Protein AF-A0A7C6BK87-F1 (afdb_monomer)

Structure (mmCIF, N/CA/C/O backbone):
data_AF-A0A7C6BK87-F1
#
_entry.id   AF-A0A7C6BK87-F1
#
loop_
_atom_site.group_PDB
_atom_site.id
_atom_site.type_symbol
_atom_site.label_atom_id
_atom_site.label_alt_id
_atom_site.label_comp_id
_atom_site.label_asym_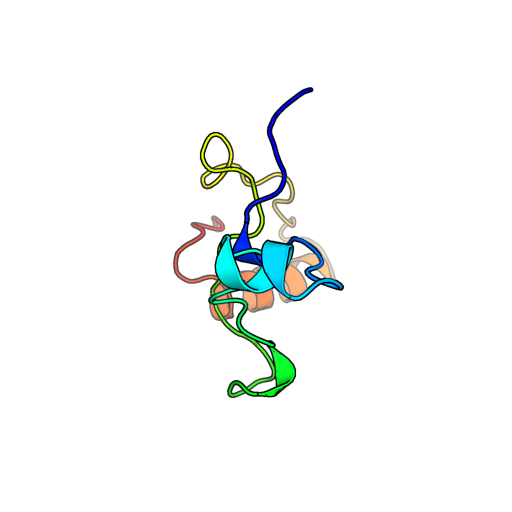id
_atom_site.label_entity_id
_atom_site.label_seq_id
_atom_site.pdbx_PDB_ins_code
_atom_site.Cartn_x
_atom_site.Cartn_y
_atom_site.Cartn_z
_atom_site.occupancy
_atom_site.B_iso_or_equiv
_atom_site.auth_seq_id
_atom_site.auth_comp_id
_atom_site.auth_asym_id
_atom_site.auth_atom_id
_atom_site.pdbx_PDB_model_num
ATOM 1 N N . GLY A 1 1 ? -9.981 15.553 -9.248 1.00 65.44 1 GLY A N 1
ATOM 2 C CA . GLY A 1 1 ? -9.464 14.666 -8.190 1.00 65.44 1 GLY A CA 1
ATOM 3 C C . GLY A 1 1 ? -10.212 14.987 -6.922 1.00 65.44 1 GLY A C 1
ATOM 4 O O . GLY A 1 1 ? -10.150 16.126 -6.492 1.00 65.44 1 GLY A O 1
ATOM 5 N N . SER A 1 2 ? -10.997 14.044 -6.413 1.00 82.38 2 SER A N 1
ATOM 6 C CA . SER A 1 2 ? -11.953 14.278 -5.315 1.00 82.38 2 SER A CA 1
ATOM 7 C C . SER A 1 2 ? -12.384 12.983 -4.618 1.00 82.38 2 SER A C 1
ATOM 9 O O . SER A 1 2 ? -13.272 13.008 -3.771 1.00 82.38 2 SER A O 1
ATOM 11 N N . LEU A 1 3 ? -11.791 11.840 -4.987 1.00 92.81 3 LEU A N 1
ATOM 12 C CA . LEU A 1 3 ? -12.180 10.561 -4.409 1.00 92.81 3 LEU A CA 1
ATOM 13 C C . LEU A 1 3 ? -11.670 10.470 -2.968 1.00 92.81 3 LEU A C 1
ATOM 15 O O . LEU A 1 3 ? -10.510 10.803 -2.710 1.00 92.81 3 LEU A O 1
ATOM 19 N N . PRO A 1 4 ? -12.516 10.027 -2.029 1.00 91.44 4 PRO A N 1
ATOM 20 C CA . PRO A 1 4 ? -12.143 9.971 -0.6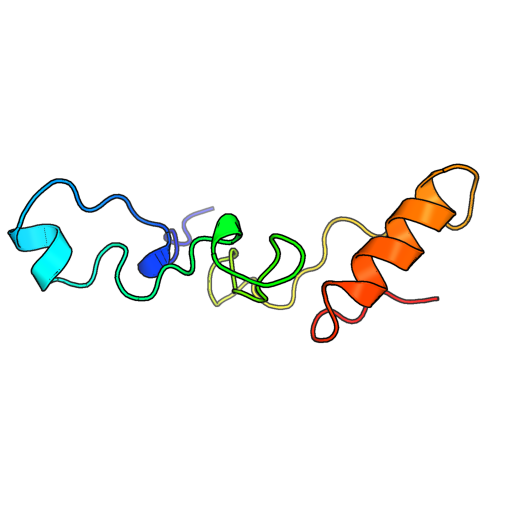31 1.00 91.44 4 PRO A CA 1
ATOM 21 C C . PRO A 1 4 ? -11.139 8.844 -0.367 1.00 91.44 4 PRO A C 1
ATOM 23 O O . PRO A 1 4 ? -11.182 7.782 -0.988 1.00 91.44 4 PRO A O 1
ATOM 26 N N . VAL A 1 5 ? -10.280 9.045 0.633 1.00 92.56 5 VAL A N 1
ATOM 27 C CA . VAL A 1 5 ? -9.409 7.984 1.159 1.00 92.56 5 VAL A CA 1
ATOM 28 C C . VAL A 1 5 ? -10.282 6.844 1.716 1.00 92.56 5 VAL A C 1
ATOM 30 O O . VAL A 1 5 ? -11.234 7.145 2.454 1.00 92.56 5 VAL A O 1
ATOM 33 N N . PRO A 1 6 ? -9.993 5.564 1.406 1.00 94.19 6 PRO A N 1
ATOM 34 C CA . PRO A 1 6 ? -10.683 4.419 2.002 1.00 94.19 6 PRO A CA 1
ATOM 35 C C . PRO A 1 6 ? -10.713 4.476 3.534 1.00 94.19 6 PRO A C 1
ATOM 37 O O . PRO A 1 6 ? -9.728 4.867 4.159 1.00 94.19 6 PRO A O 1
ATOM 40 N N . LEU A 1 7 ? -11.842 4.105 4.149 1.00 93.31 7 LEU A N 1
ATOM 41 C CA . LEU A 1 7 ? -12.062 4.265 5.596 1.00 93.31 7 LEU A CA 1
ATOM 42 C C . LEU A 1 7 ? -11.009 3.549 6.445 1.00 93.31 7 LEU A C 1
ATOM 44 O O . LEU A 1 7 ? -10.521 4.135 7.411 1.00 93.31 7 LEU A O 1
ATOM 48 N N . HIS A 1 8 ? -10.611 2.340 6.048 1.00 94.31 8 HIS A N 1
ATOM 49 C CA . HIS A 1 8 ? -9.601 1.539 6.739 1.00 94.31 8 HIS A CA 1
ATOM 50 C C . HIS A 1 8 ? -8.190 2.14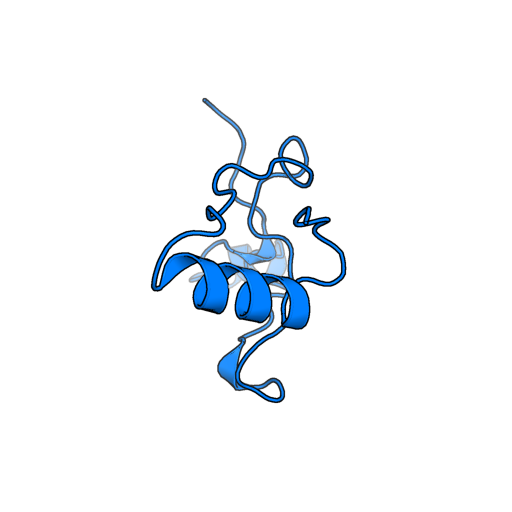1 6.675 1.00 94.31 8 HIS A C 1
ATOM 52 O O . HIS A 1 8 ? -7.315 1.699 7.399 1.00 94.31 8 HIS A O 1
ATOM 58 N N . LEU A 1 9 ? -7.942 3.161 5.849 1.00 94.62 9 LEU A N 1
ATOM 59 C CA . LEU A 1 9 ? -6.654 3.871 5.802 1.00 94.62 9 LEU A CA 1
ATOM 60 C C . LEU A 1 9 ? -6.677 5.213 6.537 1.00 94.62 9 LEU A C 1
ATOM 62 O O . LEU A 1 9 ? -5.649 5.881 6.639 1.00 94.62 9 LEU A O 1
ATOM 66 N N . ARG A 1 10 ? -7.846 5.663 7.003 1.00 94.56 10 ARG A N 1
ATOM 67 C CA . ARG A 1 10 ? -7.961 6.958 7.677 1.00 94.56 10 ARG A CA 1
ATOM 68 C C . ARG A 1 10 ? -7.463 6.858 9.109 1.00 94.56 10 ARG A C 1
ATOM 70 O O . ARG A 1 10 ? -7.734 5.884 9.804 1.00 94.56 10 ARG A O 1
ATOM 77 N N . ASN A 1 11 ? -6.825 7.927 9.576 1.00 92.69 11 ASN A N 1
ATOM 78 C CA . ASN A 1 11 ? -6.533 8.077 10.994 1.00 92.69 11 ASN A CA 1
ATOM 79 C C . ASN A 1 11 ? -7.842 8.171 11.800 1.00 92.69 11 ASN A C 1
ATOM 81 O O . ASN A 1 11 ? -8.814 8.788 11.357 1.00 92.69 11 ASN A O 1
ATOM 85 N N . ALA A 1 12 ? -7.842 7.592 12.997 1.00 91.69 12 ALA A N 1
ATOM 86 C CA . ALA A 1 12 ? -8.972 7.579 13.919 1.00 91.69 12 ALA A CA 1
ATOM 87 C C . ALA A 1 12 ? -8.523 7.973 15.339 1.00 91.69 12 ALA A C 1
ATOM 89 O O . ALA A 1 12 ? -8.529 7.141 16.250 1.00 91.69 12 ALA A O 1
ATOM 90 N N . PRO A 1 13 ? -8.094 9.231 15.550 1.00 91.19 13 PRO A N 1
ATOM 91 C CA . PRO A 1 13 ? -7.532 9.661 16.829 1.00 91.19 13 PRO A CA 1
ATOM 92 C C . PRO A 1 13 ? -8.592 9.805 17.930 1.00 91.19 13 PRO A C 1
ATOM 94 O O . PRO A 1 13 ? -8.275 9.652 19.106 1.00 91.19 13 PRO A O 1
ATOM 97 N N . THR A 1 14 ? -9.854 10.068 17.574 1.00 92.56 14 THR A N 1
ATOM 98 C CA . THR A 1 14 ? -10.949 10.227 18.542 1.00 92.56 14 THR A CA 1
ATOM 99 C C . THR A 1 14 ? -11.789 8.955 18.656 1.00 92.56 14 THR A C 1
ATOM 101 O O . THR A 1 14 ? -11.900 8.170 17.711 1.00 92.56 14 THR A O 1
ATOM 104 N N . GLN A 1 15 ? -12.430 8.753 19.811 1.00 89.69 15 GLN A N 1
ATOM 105 C CA . GLN A 1 15 ? -13.340 7.619 20.018 1.00 89.69 15 GLN A CA 1
ATOM 106 C C . GLN A 1 15 ? -14.528 7.645 19.048 1.00 89.69 15 GLN A C 1
ATOM 108 O O . GLN A 1 15 ? -14.893 6.600 18.517 1.00 89.69 15 GLN A O 1
ATOM 113 N N . LEU A 1 16 ? -15.067 8.835 18.754 1.00 91.81 16 LEU A N 1
ATOM 114 C CA . LEU A 1 16 ? -16.146 9.016 17.780 1.00 91.81 16 LEU A CA 1
ATOM 115 C C . LEU A 1 16 ? -15.734 8.569 16.368 1.00 91.81 16 LEU A C 1
ATOM 117 O O . LEU A 1 16 ? -16.514 7.946 15.659 1.00 91.81 16 LEU A O 1
ATOM 121 N N . MET A 1 17 ? -14.498 8.849 15.947 1.00 89.81 17 MET A N 1
ATOM 122 C CA . MET A 1 17 ? -14.013 8.410 14.633 1.00 89.81 17 MET A CA 1
ATOM 123 C C . MET A 1 17 ? -13.839 6.889 14.576 1.00 89.81 17 MET A C 1
ATOM 125 O O . MET A 1 17 ? -14.208 6.266 13.581 1.00 89.81 17 MET A O 1
ATOM 129 N N . LYS A 1 18 ? -13.334 6.275 15.654 1.00 88.12 18 LYS A N 1
ATOM 130 C CA . LYS A 1 18 ? -13.221 4.811 15.759 1.00 88.12 18 LYS A CA 1
ATOM 131 C C . LYS A 1 18 ? -14.592 4.136 15.718 1.00 88.12 18 LYS A C 1
ATOM 133 O O . LYS A 1 18 ? -14.761 3.159 14.991 1.00 88.12 18 LYS A O 1
ATOM 138 N N . SER A 1 19 ? -15.577 4.665 16.449 1.00 90.12 19 SER A N 1
ATOM 139 C CA . SER A 1 19 ? -16.946 4.133 16.430 1.00 90.12 19 SER A CA 1
ATOM 140 C C . SER A 1 19 ? -17.626 4.331 15.072 1.00 90.12 19 SER A C 1
ATOM 142 O O . SER A 1 19 ? -18.359 3.451 14.631 1.00 90.12 19 SER A O 1
ATOM 144 N N . ALA A 1 20 ? -17.295 5.409 14.354 1.00 90.50 20 ALA A N 1
ATOM 145 C CA . ALA A 1 20 ? -17.688 5.630 12.961 1.00 90.50 20 ALA A CA 1
ATOM 146 C C . ALA A 1 20 ? -16.925 4.752 11.940 1.00 90.50 20 ALA A C 1
ATOM 148 O O . ALA A 1 20 ? -17.117 4.904 10.734 1.00 90.50 20 ALA A O 1
ATOM 149 N N . GLY A 1 21 ? -16.056 3.840 12.392 1.00 88.94 21 GLY A N 1
ATOM 150 C CA . GLY A 1 21 ? -15.372 2.856 11.548 1.00 88.94 21 GLY A CA 1
ATOM 151 C C . GLY A 1 21 ? -14.083 3.343 10.879 1.00 88.94 21 GLY A C 1
ATOM 152 O O . GLY A 1 21 ? -13.564 2.660 9.998 1.00 88.94 21 GLY A O 1
ATOM 153 N N . TYR A 1 22 ? -13.538 4.496 11.272 1.00 92.06 22 TYR A N 1
ATOM 154 C CA . TYR A 1 22 ? -12.279 4.999 10.717 1.00 92.06 22 TYR A CA 1
ATOM 155 C C . TYR A 1 22 ? -11.127 4.102 11.175 1.00 92.06 22 TYR A C 1
ATOM 157 O O . TYR A 1 22 ? -11.029 3.767 12.356 1.00 92.06 22 TYR A O 1
ATOM 165 N N . GLY A 1 23 ? -10.274 3.690 10.237 1.00 87.62 23 GLY A N 1
ATOM 166 C CA . GLY A 1 23 ? -9.166 2.769 10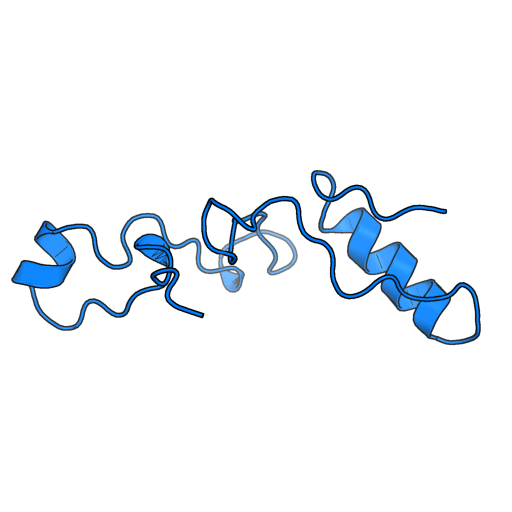.500 1.00 87.62 23 GLY A CA 1
ATOM 167 C C . GLY A 1 23 ? -9.605 1.348 10.877 1.00 87.62 23 GLY A C 1
ATOM 168 O O . GLY A 1 23 ? -8.755 0.490 11.109 1.00 87.62 23 GLY A O 1
ATOM 169 N N . LYS A 1 24 ? -10.917 1.070 10.931 1.00 88.69 24 LYS A N 1
ATOM 170 C CA . LYS A 1 24 ? -11.427 -0.280 11.177 1.00 88.69 24 LYS A CA 1
ATOM 171 C C . LYS A 1 24 ? -11.020 -1.172 10.005 1.00 88.69 24 LYS A C 1
ATOM 173 O O . LYS A 1 24 ? -11.017 -0.724 8.864 1.00 88.69 24 LYS A O 1
ATOM 178 N N . GLU A 1 25 ? -10.671 -2.421 10.305 1.00 92.00 25 GLU A N 1
ATOM 179 C CA . GLU A 1 25 ? -10.241 -3.427 9.317 1.00 92.00 25 GLU A CA 1
ATOM 180 C C . GLU A 1 25 ? -8.915 -3.110 8.606 1.00 92.00 25 GLU A C 1
ATOM 182 O O . GLU A 1 25 ? -8.537 -3.824 7.677 1.00 92.00 25 GLU A O 1
ATOM 187 N N . TYR A 1 26 ? -8.170 -2.092 9.060 1.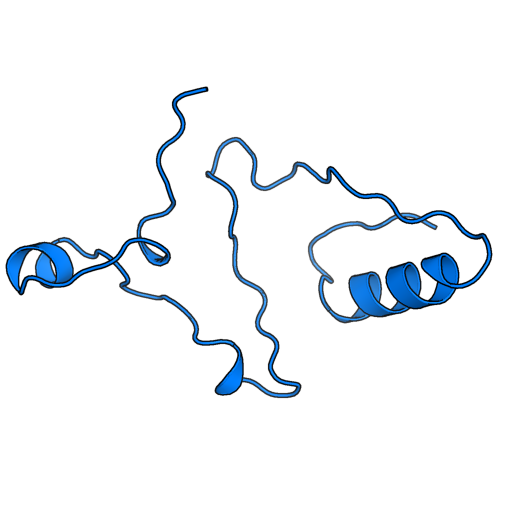00 95.19 26 TYR A N 1
ATOM 188 C CA . TYR A 1 26 ? -6.792 -1.900 8.627 1.00 95.19 26 TYR A CA 1
ATOM 189 C C . TYR A 1 26 ? -5.956 -3.124 8.995 1.00 95.19 26 TYR A C 1
ATOM 191 O O . TYR A 1 26 ? -5.821 -3.468 10.171 1.00 95.19 26 TYR A O 1
ATOM 199 N N . LYS A 1 27 ? -5.358 -3.763 7.995 1.00 96.00 27 LYS A N 1
ATOM 200 C CA . LYS A 1 27 ? -4.416 -4.856 8.196 1.00 96.00 27 LY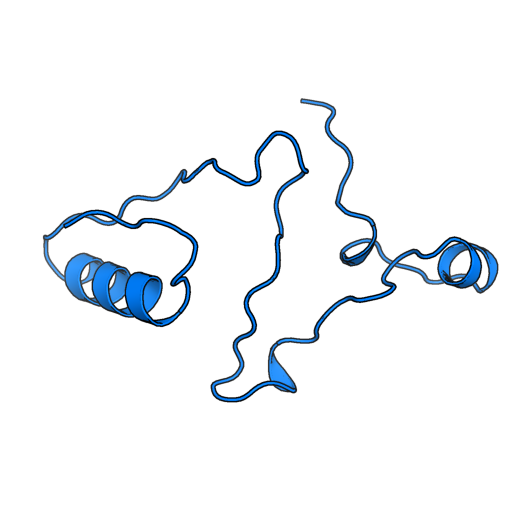S A CA 1
ATOM 201 C C . LYS A 1 27 ? -3.009 -4.280 8.278 1.00 96.00 27 LYS A C 1
ATOM 203 O O . LYS A 1 27 ? -2.467 -3.784 7.289 1.00 96.00 27 LYS A O 1
ATOM 208 N N . TYR A 1 28 ? -2.415 -4.346 9.464 1.00 95.69 28 TYR A N 1
ATOM 209 C CA . TYR A 1 28 ? -1.029 -3.948 9.662 1.00 95.69 28 TYR A CA 1
ATOM 210 C C . TYR A 1 28 ? -0.104 -5.002 9.046 1.00 95.69 28 TYR A C 1
ATOM 212 O O . TYR A 1 28 ? 0.001 -6.112 9.551 1.00 95.69 28 TYR A O 1
ATOM 220 N N . ALA A 1 29 ? 0.539 -4.672 7.922 1.00 97.12 29 ALA A N 1
ATOM 221 C CA . ALA A 1 29 ? 1.257 -5.645 7.094 1.00 97.12 29 ALA A CA 1
ATOM 222 C C . ALA A 1 29 ? 2.342 -6.439 7.845 1.00 97.12 29 ALA A C 1
ATOM 224 O O . ALA A 1 29 ? 2.564 -7.603 7.526 1.00 97.12 29 ALA A O 1
ATOM 225 N N . HIS A 1 30 ? 2.976 -5.843 8.860 1.00 97.06 30 HIS A N 1
ATOM 226 C CA . HIS A 1 30 ? 4.027 -6.494 9.647 1.00 97.06 30 HIS A CA 1
ATOM 227 C C . HIS A 1 30 ? 3.527 -7.659 10.511 1.00 97.06 30 HIS A C 1
ATOM 229 O O . HIS A 1 30 ? 4.329 -8.520 10.862 1.00 97.06 30 HIS A O 1
ATOM 235 N N . ASP A 1 31 ? 2.225 -7.730 10.796 1.00 97.75 31 ASP A N 1
ATOM 236 C CA . ASP A 1 31 ? 1.631 -8.848 11.540 1.00 97.75 31 ASP A CA 1
ATOM 237 C C . ASP A 1 31 ? 1.361 -10.073 10.645 1.00 97.75 31 ASP A C 1
ATOM 239 O O . ASP A 1 31 ? 0.990 -11.138 11.138 1.00 97.75 31 ASP A O 1
ATOM 243 N N . PHE A 1 32 ? 1.533 -9.948 9.322 1.00 96.75 32 PHE A N 1
ATOM 244 C CA . PHE A 1 32 ? 1.265 -11.014 8.356 1.00 96.75 32 PHE A CA 1
ATOM 245 C C . PHE A 1 32 ? 2.562 -11.679 7.865 1.00 96.75 32 PHE A C 1
ATOM 247 O O . PHE A 1 32 ? 3.611 -11.030 7.787 1.00 96.75 32 PHE A O 1
ATOM 254 N N . PRO A 1 33 ? 2.519 -12.973 7.484 1.00 95.69 33 PRO A N 1
ATOM 255 C CA . PRO A 1 33 ? 3.679 -13.675 6.942 1.00 95.69 33 PRO A CA 1
ATOM 256 C C . PRO A 1 33 ? 4.322 -12.936 5.764 1.00 95.69 33 PRO A C 1
ATOM 258 O O . PRO A 1 33 ? 3.642 -12.493 4.841 1.00 95.69 33 PRO A O 1
ATOM 261 N N . GLY A 1 34 ? 5.651 -12.810 5.792 1.00 94.56 34 GLY A N 1
ATOM 262 C CA . GLY A 1 34 ? 6.396 -12.064 4.773 1.00 94.56 34 GLY A CA 1
ATOM 263 C C . GLY A 1 34 ? 6.217 -10.544 4.846 1.00 94.56 34 GLY A C 1
ATOM 264 O O . GLY A 1 34 ? 6.569 -9.860 3.889 1.00 94.56 34 GLY A O 1
ATOM 265 N N . ALA A 1 35 ? 5.673 -10.026 5.957 1.00 96.44 35 ALA A N 1
ATOM 266 C CA . ALA A 1 35 ? 5.363 -8.613 6.167 1.00 96.44 35 ALA A CA 1
ATOM 267 C C . ALA A 1 35 ? 4.488 -8.016 5.047 1.00 96.44 35 ALA A C 1
ATOM 269 O O . ALA A 1 35 ? 4.623 -6.846 4.683 1.00 96.44 35 ALA A O 1
ATOM 270 N N . PHE A 1 36 ? 3.606 -8.840 4.473 1.00 96.50 36 PHE A N 1
ATOM 271 C CA . PHE A 1 36 ? 2.733 -8.459 3.375 1.00 96.50 36 PHE A CA 1
ATOM 272 C C . PHE A 1 36 ? 1.326 -9.012 3.573 1.00 96.50 36 PHE A C 1
ATOM 274 O O . PHE A 1 36 ? 1.122 -10.167 3.943 1.00 96.50 36 PHE A O 1
ATOM 281 N N . VAL A 1 37 ? 0.341 -8.182 3.248 1.00 95.88 37 VAL A N 1
ATOM 282 C CA . VAL A 1 37 ? -1.062 -8.567 3.216 1.00 95.88 37 VAL A CA 1
ATOM 283 C C . VAL A 1 37 ? -1.741 -7.901 2.038 1.00 95.88 37 VAL A C 1
ATOM 285 O O . VAL A 1 37 ? -1.571 -6.706 1.793 1.00 95.88 37 VAL A O 1
ATOM 288 N N . GLU A 1 38 ? -2.531 -8.679 1.306 1.00 93.62 38 GLU A N 1
ATOM 289 C CA . GLU A 1 38 ? -3.308 -8.127 0.210 1.00 93.62 38 GLU A CA 1
ATOM 290 C C . GLU A 1 38 ? -4.487 -7.315 0.772 1.00 93.62 38 GLU A C 1
ATOM 292 O O . GLU A 1 38 ? -5.369 -7.833 1.470 1.00 93.62 38 GLU A O 1
ATOM 297 N N . GLN A 1 39 ? -4.462 -6.011 0.504 1.00 94.44 39 GLN A N 1
ATOM 298 C CA . GLN A 1 39 ? -5.462 -5.037 0.929 1.00 94.44 39 GLN A CA 1
ATOM 299 C C . GLN A 1 39 ? -5.610 -3.970 -0.157 1.00 94.44 39 GLN A C 1
ATOM 301 O O . GLN A 1 39 ? -4.636 -3.590 -0.804 1.00 94.44 39 GLN A O 1
ATOM 306 N N . GLU A 1 40 ? -6.826 -3.470 -0.369 1.00 93.00 40 GLU A N 1
ATOM 307 C CA . GLU A 1 40 ? -7.043 -2.371 -1.309 1.00 93.00 40 GLU A CA 1
ATOM 308 C C . GLU A 1 40 ? -6.587 -1.044 -0.704 1.00 93.00 40 GLU A C 1
ATOM 310 O O . GLU A 1 40 ? -6.981 -0.688 0.406 1.00 93.00 40 GLU A O 1
ATOM 315 N N . PHE A 1 41 ? -5.761 -0.304 -1.443 1.00 93.56 41 PHE A N 1
ATOM 316 C CA . PHE A 1 41 ? -5.239 0.994 -1.004 1.00 93.56 41 PHE A CA 1
ATOM 317 C C . PHE A 1 41 ? -5.808 2.176 -1.792 1.00 93.56 41 PHE A C 1
ATOM 319 O O . PHE A 1 41 ? -5.831 3.307 -1.308 1.00 93.56 41 PHE A O 1
ATOM 326 N N . LEU A 1 42 ? -6.287 1.913 -3.008 1.00 94.06 42 LEU A N 1
ATOM 327 C CA . LEU A 1 42 ? -6.910 2.919 -3.854 1.00 94.06 42 LEU A CA 1
ATOM 328 C C . LEU A 1 42 ? -8.406 3.061 -3.528 1.00 94.06 42 LEU A C 1
ATOM 330 O O . LEU A 1 42 ? -9.032 2.102 -3.067 1.00 94.06 42 LEU A O 1
ATOM 334 N N . PRO A 1 43 ? -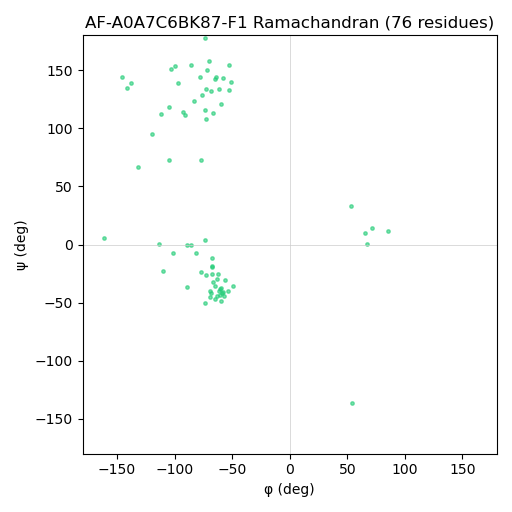9.007 4.234 -3.800 1.00 94.00 43 PRO A N 1
ATOM 335 C CA . PRO A 1 43 ? -10.457 4.401 -3.777 1.00 94.00 43 PRO A CA 1
ATOM 336 C C . PRO A 1 43 ? -11.165 3.363 -4.651 1.00 94.00 43 PRO A C 1
ATOM 338 O O . PRO A 1 43 ? -10.597 2.867 -5.629 1.00 94.00 43 PRO A O 1
ATOM 341 N N . ARG A 1 44 ? -12.425 3.063 -4.326 1.00 91.19 44 ARG A N 1
ATOM 342 C CA . ARG A 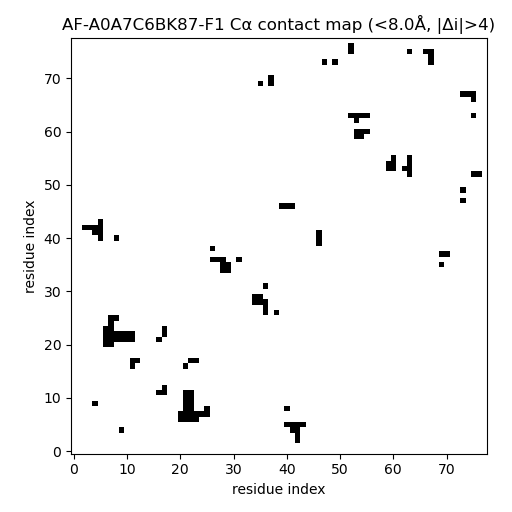1 44 ? -13.203 1.985 -4.956 1.00 91.19 44 ARG A CA 1
ATOM 343 C C . ARG A 1 44 ? -13.239 2.090 -6.480 1.00 91.19 44 ARG A C 1
ATOM 345 O O . ARG A 1 44 ? -13.112 1.088 -7.179 1.00 91.19 44 ARG A O 1
ATOM 352 N N . GLU A 1 45 ? -13.366 3.308 -6.986 1.00 92.38 45 GLU A N 1
ATOM 353 C CA . GLU A 1 45 ? -13.434 3.644 -8.406 1.00 92.38 45 GLU A CA 1
ATOM 354 C C . GLU A 1 45 ? -12.108 3.378 -9.139 1.00 92.38 45 GLU A C 1
ATOM 356 O O . GLU A 1 45 ? -12.084 3.260 -10.362 1.00 92.38 45 GLU A O 1
ATOM 361 N N . LEU A 1 46 ? -11.001 3.253 -8.399 1.00 92.31 46 LEU A N 1
ATOM 362 C CA . LEU A 1 46 ? -9.646 3.070 -8.917 1.00 92.31 46 LEU A CA 1
ATOM 363 C C . LEU A 1 46 ? -9.034 1.703 -8.580 1.00 92.31 46 LEU A C 1
ATOM 365 O O . LEU A 1 46 ? -7.914 1.439 -9.007 1.00 92.31 46 LEU A O 1
ATOM 369 N N . ILE A 1 47 ? -9.746 0.809 -7.884 1.00 88.75 47 ILE A N 1
ATOM 370 C CA . ILE A 1 47 ? -9.236 -0.501 -7.421 1.00 88.75 47 ILE A CA 1
ATOM 371 C C . ILE A 1 47 ? -8.539 -1.315 -8.526 1.00 88.75 47 ILE A C 1
ATOM 373 O O . ILE A 1 47 ? -7.554 -2.008 -8.278 1.00 88.75 47 ILE A O 1
ATOM 377 N N . LYS A 1 48 ? -9.024 -1.243 -9.770 1.00 86.75 48 LYS A N 1
ATOM 378 C CA . LYS A 1 48 ? -8.471 -2.013 -10.900 1.00 86.75 48 LYS A CA 1
ATOM 379 C C . LYS A 1 48 ? -7.346 -1.296 -11.649 1.00 86.75 48 LYS A C 1
ATOM 381 O O . LYS A 1 48 ? -6.832 -1.821 -12.636 1.00 86.75 48 LYS A O 1
ATOM 386 N N . ARG A 1 49 ? -6.984 -0.080 -11.242 1.00 89.94 49 ARG A N 1
ATOM 387 C CA . ARG A 1 49 ? -6.002 0.731 -11.955 1.00 89.94 49 ARG A CA 1
ATOM 388 C C . ARG A 1 49 ? -4.590 0.322 -11.545 1.00 89.94 49 ARG A C 1
ATOM 390 O O . ARG A 1 49 ? -4.233 0.375 -10.376 1.00 89.94 49 ARG A O 1
ATOM 397 N N . VAL A 1 50 ? -3.777 -0.043 -12.533 1.00 90.25 50 VAL A N 1
ATOM 398 C CA . VAL A 1 50 ? -2.346 -0.326 -12.362 1.00 90.25 50 VAL A CA 1
ATOM 399 C C . VAL A 1 50 ? -1.563 0.770 -13.071 1.00 90.25 50 VAL A C 1
ATOM 401 O O . VAL A 1 50 ? -1.628 0.881 -14.295 1.00 90.25 50 VAL A O 1
ATOM 404 N N . TYR A 1 51 ? -0.862 1.601 -12.300 1.00 92.25 51 TYR A N 1
ATOM 405 C CA . TYR A 1 51 ? -0.089 2.728 -12.834 1.00 92.25 51 TYR A CA 1
ATOM 406 C C . TYR A 1 51 ? 1.343 2.344 -13.200 1.00 92.25 51 TYR A C 1
ATOM 408 O O . TYR A 1 51 ? 1.869 2.829 -14.195 1.00 92.25 51 TYR A O 1
ATOM 416 N N . TYR A 1 52 ? 1.959 1.460 -12.415 1.00 93.62 52 TYR A N 1
ATOM 417 C CA . TYR A 1 52 ? 3.319 0.996 -12.650 1.00 93.62 52 TYR A CA 1
ATOM 418 C C . TYR A 1 52 ? 3.301 -0.417 -13.227 1.00 93.62 52 TYR A C 1
ATOM 420 O O . TYR A 1 52 ? 2.804 -1.348 -12.594 1.00 93.62 52 TYR A O 1
ATOM 428 N N . GLN A 1 53 ? 3.832 -0.563 -14.438 1.00 93.31 53 GLN A N 1
ATOM 429 C CA . GLN A 1 53 ? 4.044 -1.842 -15.110 1.00 93.31 53 GLN A CA 1
ATOM 430 C C . GLN A 1 53 ? 5.550 -1.955 -15.373 1.00 93.31 53 GLN A C 1
ATOM 432 O O . GLN A 1 53 ? 6.022 -1.374 -16.351 1.00 93.31 53 GLN A O 1
ATOM 437 N N . PRO A 1 54 ? 6.313 -2.628 -14.486 1.00 94.25 54 PRO A N 1
ATOM 438 C CA . PRO A 1 54 ? 7.766 -2.704 -14.622 1.00 94.25 54 PRO A CA 1
ATOM 439 C C . PRO A 1 54 ? 8.131 -3.320 -15.970 1.00 94.25 54 PRO A C 1
ATOM 441 O O . PRO A 1 54 ? 7.441 -4.241 -16.412 1.00 94.25 54 PRO A O 1
ATOM 444 N N . SER A 1 55 ? 9.203 -2.867 -16.618 1.00 93.44 55 SER A N 1
ATOM 445 C CA . SER A 1 55 ? 9.693 -3.467 -17.862 1.00 93.44 55 SER A CA 1
ATOM 446 C C . SER A 1 55 ? 10.377 -4.825 -17.625 1.00 93.44 55 SER A C 1
ATOM 448 O O . SER A 1 55 ? 10.506 -5.305 -16.500 1.00 93.44 55 SER A O 1
ATOM 450 N N . THR A 1 56 ? 10.814 -5.477 -18.704 1.00 93.94 56 THR A N 1
ATOM 451 C CA . THR A 1 56 ? 11.601 -6.721 -18.648 1.00 93.94 56 THR A CA 1
ATOM 452 C C . THR A 1 56 ? 13.106 -6.481 -18.501 1.00 93.94 56 THR A C 1
ATOM 454 O O . THR A 1 56 ? 13.875 -7.444 -18.475 1.00 93.94 56 THR A O 1
ATOM 457 N N . ARG A 1 57 ? 13.555 -5.219 -18.452 1.00 95.12 57 ARG A N 1
ATOM 458 C CA . ARG A 1 57 ? 14.974 -4.861 -18.567 1.00 95.12 57 ARG A CA 1
ATOM 459 C C . ARG A 1 57 ? 15.607 -4.661 -17.193 1.00 95.12 57 ARG A C 1
ATOM 461 O O . ARG A 1 57 ? 15.025 -4.031 -16.315 1.00 95.12 57 ARG A O 1
ATOM 468 N N . GLY A 1 58 ? 16.835 -5.152 -17.035 1.00 95.94 58 GLY A N 1
ATOM 469 C CA . GLY A 1 58 ? 17.638 -4.933 -15.830 1.00 95.94 58 GLY A CA 1
ATOM 470 C C . GLY A 1 58 ? 16.918 -5.348 -14.542 1.00 95.94 58 GLY A C 1
ATOM 471 O O . GLY A 1 58 ? 16.273 -6.396 -14.483 1.00 95.94 58 GLY A O 1
ATOM 472 N N . TYR A 1 59 ? 17.021 -4.505 -13.514 1.00 96.62 59 TYR A N 1
ATOM 473 C CA . TYR A 1 59 ? 16.458 -4.768 -12.187 1.00 96.62 59 TYR A CA 1
ATOM 474 C C . TYR A 1 59 ? 14.920 -4.788 -12.162 1.00 96.62 59 TYR A C 1
ATOM 476 O O . TYR A 1 59 ? 14.324 -5.491 -11.345 1.00 96.62 59 TYR A O 1
ATOM 484 N N . GLU A 1 60 ? 14.248 -4.104 -13.096 1.00 96.81 60 GLU A N 1
ATOM 485 C CA . GLU A 1 60 ? 12.780 -4.111 -13.158 1.00 96.81 60 GLU A CA 1
ATOM 486 C C . GLU A 1 60 ? 12.204 -5.508 -13.411 1.00 96.81 60 GLU A C 1
ATOM 488 O O . GLU A 1 60 ? 11.101 -5.803 -12.952 1.00 96.81 60 GLU A O 1
ATOM 493 N N . LYS A 1 61 ? 12.974 -6.412 -14.033 1.00 95.50 61 LYS A N 1
ATOM 494 C CA . LYS A 1 61 ? 12.595 -7.825 -14.162 1.00 95.50 61 LYS A CA 1
ATOM 495 C C . LYS A 1 61 ? 12.393 -8.487 -12.793 1.00 95.50 61 LYS A C 1
ATOM 497 O O . LYS A 1 61 ? 11.437 -9.243 -12.614 1.00 95.50 61 LYS A O 1
ATOM 502 N N . MET A 1 62 ? 13.264 -8.192 -11.825 1.00 96.06 62 MET A N 1
ATOM 503 C CA . MET A 1 62 ? 13.149 -8.706 -10.456 1.00 96.06 62 MET A CA 1
ATOM 504 C C . MET A 1 62 ? 11.956 -8.079 -9.734 1.00 96.06 62 MET A C 1
ATOM 506 O O . MET A 1 62 ? 11.158 -8.805 -9.144 1.00 96.06 62 MET A O 1
ATOM 510 N N . ILE A 1 63 ? 11.786 -6.756 -9.853 1.00 95.94 63 ILE A N 1
ATOM 511 C CA . ILE A 1 63 ? 10.636 -6.036 -9.282 1.00 95.94 63 ILE A CA 1
ATOM 512 C C . ILE A 1 63 ? 9.324 -6.623 -9.813 1.00 95.94 63 ILE A C 1
ATOM 514 O O . ILE A 1 63 ? 8.410 -6.889 -9.038 1.00 95.94 63 ILE A O 1
ATOM 518 N N . ARG A 1 64 ? 9.238 -6.893 -11.121 1.00 94.31 64 ARG A N 1
ATOM 519 C CA . ARG A 1 64 ? 8.062 -7.511 -11.740 1.00 94.31 64 ARG A CA 1
ATOM 520 C C . ARG A 1 64 ? 7.753 -8.883 -11.151 1.00 94.31 64 ARG A C 1
ATOM 522 O O . ARG A 1 64 ? 6.604 -9.148 -10.808 1.00 94.31 64 ARG A O 1
ATOM 529 N N . SER A 1 65 ? 8.761 -9.750 -11.037 1.00 94.06 65 SER A N 1
ATOM 530 C CA . SER A 1 65 ? 8.587 -11.088 -10.458 1.00 94.06 65 SER A CA 1
ATOM 531 C C . SER A 1 65 ? 8.109 -11.011 -9.009 1.00 94.06 65 SER A C 1
ATOM 533 O O . SER A 1 65 ? 7.192 -11.730 -8.622 1.00 94.06 65 SER A O 1
ATOM 535 N N . TRP A 1 66 ? 8.695 -10.109 -8.223 1.00 94.75 66 TRP A N 1
ATOM 536 C CA . TRP A 1 66 ? 8.321 -9.895 -6.831 1.00 94.75 66 TRP A CA 1
ATOM 537 C C . TRP A 1 66 ? 6.885 -9.367 -6.691 1.00 94.75 66 TRP A C 1
ATOM 539 O O . TRP A 1 66 ? 6.088 -9.940 -5.951 1.00 94.75 66 TRP A O 1
ATOM 549 N N . LEU A 1 67 ? 6.500 -8.352 -7.475 1.00 94.56 67 LEU A N 1
ATOM 550 C CA . LEU A 1 67 ? 5.133 -7.819 -7.475 1.00 94.56 67 LEU A CA 1
ATOM 551 C C . LEU A 1 67 ? 4.090 -8.880 -7.853 1.00 94.56 67 LEU A C 1
ATOM 553 O O . LEU A 1 67 ? 3.027 -8.911 -7.242 1.00 94.56 67 LEU A O 1
ATOM 557 N N . ARG A 1 68 ? 4.397 -9.780 -8.798 1.00 92.62 68 ARG A N 1
ATOM 558 C CA . ARG A 1 68 ? 3.515 -10.907 -9.163 1.00 92.62 68 ARG A CA 1
ATOM 559 C C . ARG A 1 68 ? 3.329 -11.918 -8.036 1.00 92.62 68 ARG A C 1
ATOM 561 O O . ARG A 1 68 ? 2.248 -12.481 -7.906 1.00 92.62 68 ARG A O 1
ATOM 568 N N . GLN A 1 69 ? 4.371 -12.169 -7.244 1.00 92.94 69 GLN A N 1
ATOM 569 C CA . GLN A 1 69 ? 4.284 -13.082 -6.102 1.00 92.94 69 GLN A CA 1
ATOM 570 C C . GLN A 1 69 ? 3.399 -12.507 -4.993 1.00 92.94 69 GLN A C 1
ATOM 572 O O . GLN A 1 69 ? 2.600 -13.241 -4.413 1.00 92.94 69 GLN A O 1
ATOM 577 N N . LEU A 1 70 ? 3.534 -11.204 -4.729 1.00 93.50 70 LEU A N 1
ATOM 578 C CA . LEU A 1 70 ? 2.769 -10.506 -3.699 1.00 93.50 70 LEU A CA 1
ATOM 579 C C . LEU A 1 70 ? 1.306 -10.288 -4.107 1.0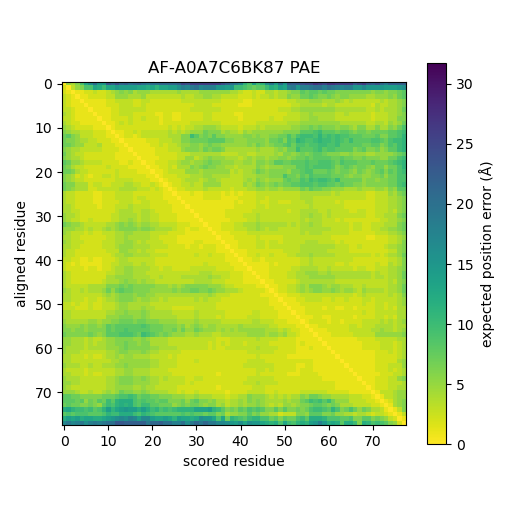0 93.50 70 LEU A C 1
ATOM 581 O O . LEU A 1 70 ? 0.394 -10.626 -3.360 1.00 93.50 70 LEU A O 1
ATOM 585 N N . TRP A 1 71 ? 1.069 -9.750 -5.303 1.00 91.56 71 TRP A N 1
ATOM 586 C CA . TRP A 1 71 ? -0.245 -9.275 -5.735 1.00 91.56 71 TRP A CA 1
ATOM 587 C C . TRP A 1 71 ? -0.912 -10.231 -6.719 1.00 91.56 71 TRP A C 1
ATOM 589 O O . TRP A 1 71 ? -1.048 -9.925 -7.903 1.00 91.56 71 TRP A O 1
ATOM 599 N N . LYS A 1 72 ? -1.384 -11.380 -6.229 1.00 85.75 72 LYS A N 1
ATOM 600 C CA . LYS A 1 72 ? -2.050 -12.385 -7.077 1.00 85.75 72 LYS A CA 1
ATOM 601 C C . LYS A 1 72 ? -3.347 -11.865 -7.703 1.00 85.75 72 LYS A C 1
ATOM 603 O O . LYS A 1 72 ? -3.695 -12.283 -8.805 1.00 85.75 72 LYS A O 1
ATOM 608 N N . SER A 1 73 ? -4.050 -10.945 -7.038 1.00 84.12 73 SER A N 1
ATOM 609 C CA . SER A 1 73 ? -5.256 -10.319 -7.600 1.00 84.12 73 SER A CA 1
ATOM 610 C C . SER A 1 73 ? -4.981 -9.240 -8.646 1.00 84.12 73 SER A C 1
ATOM 612 O O . SER A 1 73 ? -5.849 -8.956 -9.477 1.00 84.12 73 SER A O 1
ATOM 614 N N . LYS A 1 74 ? -3.798 -8.610 -8.626 1.00 81.31 74 LYS A N 1
ATOM 615 C CA . LYS A 1 74 ? -3.438 -7.573 -9.594 1.00 81.31 74 LYS A CA 1
ATOM 616 C C . LYS A 1 74 ? -2.711 -8.247 -10.749 1.00 81.31 74 LYS A C 1
ATOM 618 O O . LYS A 1 74 ? -1.615 -8.774 -10.604 1.00 81.31 74 LYS A O 1
ATOM 623 N N . ASN A 1 75 ? -3.335 -8.230 -11.921 1.00 72.38 75 ASN A N 1
ATOM 624 C CA . ASN A 1 75 ? -2.846 -8.961 -13.086 1.00 72.38 75 ASN A CA 1
ATOM 625 C C . ASN A 1 75 ? -1.654 -8.242 -13.759 1.00 72.38 75 ASN A C 1
ATOM 627 O O . ASN A 1 75 ? -1.800 -7.621 -14.816 1.00 72.38 75 ASN A O 1
ATOM 631 N N . TYR A 1 76 ? -0.480 -8.272 -13.118 1.00 78.19 76 TYR A N 1
ATOM 632 C CA . TYR A 1 76 ? 0.783 -7.821 -13.705 1.00 78.19 76 TYR A CA 1
ATOM 633 C C . TYR A 1 76 ? 1.165 -8.758 -14.862 1.00 78.19 76 TYR A C 1
ATOM 635 O O . TYR A 1 76 ? 1.445 -9.937 -14.643 1.00 78.19 76 TYR A O 1
ATOM 643 N N . LYS A 1 77 ? 1.146 -8.227 -16.090 1.00 67.31 77 LYS A N 1
ATOM 644 C CA . LYS A 1 77 ? 1.384 -8.977 -17.335 1.00 67.31 77 LYS A CA 1
ATOM 645 C C . LYS A 1 77 ? 2.845 -9.428 -17.499 1.00 67.31 77 LYS A C 1
ATOM 647 O O . LYS A 1 77 ? 3.756 -8.837 -16.909 1.00 67.31 77 LYS A O 1
ATOM 652 N N . ASP A 1 78 ? 3.025 -10.462 -18.323 1.00 59.00 78 ASP A N 1
ATOM 653 C CA . ASP A 1 78 ? 4.318 -10.922 -18.856 1.00 59.00 78 ASP A CA 1
ATOM 654 C C . ASP A 1 78 ? 4.955 -9.923 -19.835 1.00 59.00 78 ASP A C 1
ATOM 656 O O . ASP A 1 78 ? 4.227 -9.121 -20.462 1.00 59.00 78 ASP A O 1
#

Foldseek 3Di:
DDFDWDQLPADDPDPVSVVVVRVNPNDQQCVDPVSADDDQGDGPVCSQPDPDQFDCDDCSVVVLVVCCVRCVPHCRDD

pLDDT: mean 91.17, std 6.96, range [59.0, 97.75]

Secondary structure (DSSP, 8-state):
--PPPPGGGS---SHHHHHTTTTTT---GGGSGGG------S-GGGTT-------SSTTHHHHHHHHHHH-TTS----

Radius of gyration: 15.76 Å; Cα contacts (8 Å, |Δi|>4): 69; chains: 1; bounding box: 35×28×39 Å

Sequence (78 aa):
GSLPVPLHLRNAPTQLMKSAGYGKEYKYAHDFPGAFVEQEFLPRELIKRVYYQPSTRGYEKMIRSWLRQLWKSKNYKD

Solvent-accessible surface area (backbone atoms only — not comparable to full-atom values): 5066 Å² total; per-residue (Å²): 140,82,79,62,80,44,48,38,77,36,86,42,93,46,71,68,40,41,75,71,41,27,32,47,89,50,76,63,31,77,84,32,80,90,52,47,67,92,72,88,81,54,36,84,95,44,62,87,65,76,89,81,76,65,55,82,57,77,69,32,36,55,52,43,55,51,49,45,70,69,36,75,88,54,85,73,76,135

Mean predicted aligned error: 4.18 Å

Nearest PDB structures (foldseek):
  3pvs-assembly1_D  TM=7.291E-01  e=1.470E-04  Escherichia coli
  2r9g-assembly3_L  TM=8.396E-01  e=4.924E-03  Enterococcus faecium DO
  2r9g-assembly5_I  TM=8.346E-01  e=9.938E-03  Enterococcus faecium DO
  2r9g-assembly4_P  TM=7.982E-01  e=1.316E-02  Enterococcus faecium DO